Protein AF-A0AAV9QVU2-F1 (afdb_monomer_lite)

Foldseek 3Di:
DVVVLVVLVVLDDDPPDDPVSVVVSVVVVVVVVVVVVVDPVLVVLLVQLPDLVCQVVVSDDPVVNVVNVVVVVVVLVVVVVVVVVVVVVVVVPDDDDDDDDDDDPDDDDPDPDDPDDPRPVVSVSSHDD

Organism: NCBI:txid28760

Sequence (129 aa):
MPASRHVECVMNVTDDDPAYVLKFKNAFHSDLAERRADTNDTWFKVATALDPRFKDLKCLPRRKRQQVWTTLENMLQTAVPRRAAALQRSTEDYEPAKKKKRNTLLLGSDYDSEEDGMESGELQRFRAD

Radius of gyration: 23.56 Å; chains: 1; bounding box: 61×34×54 Å

pLDDT: mean 74.16, std 18.16, range [37.16, 95.38]

Structure (mmCIF, N/CA/C/O backbone):
data_AF-A0AAV9QVU2-F1
#
_entry.id   AF-A0AAV9QVU2-F1
#
loop_
_atom_site.group_PDB
_atom_site.id
_atom_site.type_symbol
_atom_site.label_atom_id
_atom_site.label_alt_id
_atom_site.label_comp_id
_atom_site.label_asym_id
_atom_site.label_entity_id
_atom_site.label_seq_id
_atom_site.pdbx_PDB_ins_code
_atom_site.Cartn_x
_atom_site.Cartn_y
_atom_site.Cartn_z
_atom_site.occupancy
_atom_site.B_iso_or_equiv
_atom_site.auth_seq_id
_atom_site.auth_comp_id
_atom_site.auth_asym_id
_atom_site.auth_atom_id
_atom_site.pdbx_PDB_model_num
ATOM 1 N N . MET A 1 1 ? -2.304 -1.187 2.161 1.00 78.12 1 MET A N 1
ATOM 2 C CA . MET A 1 1 ? -3.620 -1.625 1.652 1.00 78.12 1 MET A CA 1
ATOM 3 C C . MET A 1 1 ? -3.457 -2.825 0.729 1.00 78.12 1 MET A C 1
ATOM 5 O O . MET A 1 1 ? -2.386 -2.968 0.151 1.00 78.12 1 MET A O 1
ATOM 9 N N . PRO A 1 2 ? -4.479 -3.677 0.560 1.00 81.06 2 PRO A N 1
ATOM 10 C CA . PRO A 1 2 ? -4.444 -4.812 -0.367 1.00 81.06 2 PRO A CA 1
ATOM 11 C C . PRO A 1 2 ? -4.198 -4.378 -1.817 1.00 81.06 2 PRO A C 1
ATOM 13 O O . PRO A 1 2 ? -3.258 -4.855 -2.441 1.00 81.06 2 PRO A O 1
ATOM 16 N N . ALA A 1 3 ? -4.960 -3.396 -2.311 1.00 85.31 3 ALA A N 1
ATOM 17 C CA . ALA A 1 3 ? -4.785 -2.849 -3.657 1.00 85.31 3 ALA A CA 1
ATOM 18 C C . ALA A 1 3 ? -3.415 -2.174 -3.831 1.00 85.31 3 ALA A C 1
ATOM 20 O O . ALA A 1 3 ? -2.701 -2.461 -4.784 1.00 85.31 3 ALA A O 1
ATOM 21 N N . SER A 1 4 ? -2.996 -1.345 -2.866 1.00 81.56 4 SER A N 1
ATOM 22 C CA . SER A 1 4 ? -1.677 -0.699 -2.924 1.00 81.56 4 SER A CA 1
ATOM 23 C C . SER A 1 4 ? -0.540 -1.722 -2.929 1.00 81.56 4 SER A C 1
ATOM 25 O O . SER A 1 4 ? 0.431 -1.554 -3.655 1.00 81.56 4 SER A O 1
ATOM 27 N N . ARG A 1 5 ? -0.671 -2.796 -2.139 1.00 84.62 5 ARG A N 1
ATOM 28 C CA . ARG A 1 5 ? 0.311 -3.878 -2.081 1.00 84.62 5 ARG A CA 1
ATOM 29 C C . ARG A 1 5 ? 0.331 -4.685 -3.374 1.00 84.62 5 ARG A C 1
ATOM 31 O O . ARG A 1 5 ? 1.398 -5.105 -3.799 1.00 84.62 5 ARG A O 1
ATOM 38 N N . HIS A 1 6 ? -0.828 -4.899 -3.990 1.00 88.75 6 HIS A N 1
ATOM 39 C CA . HIS A 1 6 ? -0.916 -5.552 -5.288 1.00 88.75 6 HIS A CA 1
ATOM 40 C C . HIS A 1 6 ? -0.178 -4.744 -6.360 1.00 88.75 6 HIS A C 1
ATOM 42 O O . HIS A 1 6 ? 0.674 -5.300 -7.045 1.00 88.75 6 HIS A O 1
ATOM 48 N N . VAL A 1 7 ? -0.427 -3.433 -6.439 1.00 90.00 7 VAL A N 1
ATOM 49 C CA . VAL A 1 7 ? 0.272 -2.546 -7.380 1.00 90.00 7 VAL A CA 1
ATOM 50 C C . VAL A 1 7 ? 1.783 -2.556 -7.134 1.00 90.00 7 VAL A C 1
ATOM 52 O O . VAL A 1 7 ? 2.538 -2.711 -8.085 1.00 90.00 7 VAL A O 1
ATOM 55 N N . GLU A 1 8 ? 2.240 -2.485 -5.879 1.00 88.25 8 GLU A N 1
ATOM 56 C CA . GLU A 1 8 ? 3.670 -2.630 -5.556 1.00 88.25 8 GLU A CA 1
ATOM 57 C C . GLU A 1 8 ? 4.249 -3.960 -6.042 1.00 88.25 8 GLU A C 1
ATOM 59 O O . GLU A 1 8 ? 5.320 -3.980 -6.636 1.00 88.25 8 GLU A O 1
ATOM 64 N N . CYS A 1 9 ? 3.544 -5.071 -5.810 1.00 88.75 9 CYS A N 1
ATOM 65 C CA . CYS A 1 9 ? 3.999 -6.389 -6.237 1.00 88.75 9 CYS A CA 1
ATOM 66 C C . CYS A 1 9 ? 4.103 -6.501 -7.762 1.00 88.75 9 CYS A C 1
ATOM 68 O O . CYS A 1 9 ? 5.075 -7.066 -8.251 1.00 88.75 9 CYS A O 1
ATOM 70 N N . VAL A 1 10 ? 3.134 -5.956 -8.502 1.00 91.75 10 VAL A N 1
ATOM 71 C CA . VAL A 1 10 ? 3.148 -5.938 -9.976 1.00 91.75 10 VAL A CA 1
ATOM 72 C C . VAL A 1 10 ? 4.268 -5.042 -10.511 1.00 91.75 10 VAL A C 1
ATOM 74 O O . VAL A 1 10 ? 4.899 -5.363 -11.514 1.00 91.75 10 VAL A O 1
ATOM 77 N N . MET A 1 11 ? 4.541 -3.931 -9.828 1.00 93.81 11 MET A N 1
ATOM 78 C CA . MET A 1 11 ? 5.566 -2.966 -10.228 1.00 93.81 11 MET A CA 1
ATOM 79 C C . MET A 1 11 ? 6.969 -3.328 -9.737 1.00 93.81 11 MET A C 1
ATOM 81 O O . MET A 1 11 ? 7.909 -2.576 -9.987 1.00 93.81 11 MET A O 1
ATOM 85 N N . ASN A 1 12 ? 7.155 -4.463 -9.058 1.00 92.69 12 ASN A N 1
ATOM 86 C CA . ASN A 1 12 ? 8.491 -4.935 -8.719 1.00 92.69 12 ASN A CA 1
ATOM 87 C C . ASN A 1 12 ? 9.303 -5.176 -9.993 1.00 92.69 12 ASN A C 1
ATOM 89 O O . ASN A 1 12 ? 8.819 -5.752 -10.970 1.00 92.69 12 ASN A O 1
ATOM 93 N N . VAL A 1 13 ? 10.543 -4.703 -9.960 1.00 90.81 13 VAL A N 1
ATOM 94 C CA . VAL A 1 13 ? 11.513 -4.927 -11.025 1.00 90.81 13 VAL A CA 1
ATOM 95 C C . VAL A 1 13 ? 11.890 -6.405 -11.052 1.00 90.81 13 VAL A C 1
ATOM 97 O O . VAL A 1 13 ? 12.185 -6.990 -10.010 1.00 90.81 13 VAL A O 1
ATOM 100 N N . THR A 1 14 ? 11.868 -6.992 -12.241 1.00 91.56 14 THR A N 1
ATOM 101 C CA . THR A 1 14 ? 12.280 -8.369 -12.518 1.00 91.56 14 THR A CA 1
ATOM 102 C C . THR A 1 14 ? 13.368 -8.373 -13.584 1.00 91.56 14 THR A C 1
ATOM 104 O O . THR A 1 14 ? 13.356 -7.519 -14.465 1.00 91.56 14 THR A O 1
ATOM 107 N N . ASP A 1 15 ? 14.284 -9.341 -13.537 1.00 89.19 15 ASP A N 1
ATOM 108 C CA . ASP A 1 15 ? 15.406 -9.418 -14.491 1.00 89.19 15 ASP A CA 1
ATOM 109 C C . ASP A 1 15 ? 14.946 -9.624 -15.948 1.00 89.19 15 ASP A C 1
ATOM 111 O O . ASP A 1 15 ? 15.648 -9.238 -16.880 1.00 89.19 15 ASP A O 1
ATOM 115 N N . ASP A 1 16 ? 13.732 -10.148 -16.143 1.00 93.38 16 ASP A N 1
ATOM 116 C CA . ASP A 1 16 ? 13.086 -10.307 -17.452 1.00 93.38 16 ASP A CA 1
ATOM 117 C C . ASP A 1 16 ? 12.501 -8.995 -18.020 1.00 93.38 16 ASP A C 1
ATOM 119 O O . ASP A 1 16 ? 11.983 -8.971 -19.140 1.00 93.38 16 ASP A O 1
ATOM 123 N N . ASP A 1 17 ? 12.541 -7.889 -17.268 1.00 93.19 17 ASP A N 1
ATOM 124 C CA . ASP A 1 17 ? 11.969 -6.621 -17.717 1.00 93.19 17 ASP A CA 1
ATOM 125 C C . ASP A 1 17 ? 12.831 -5.965 -18.809 1.00 93.19 17 ASP A C 1
ATOM 127 O O . ASP A 1 17 ? 14.024 -5.711 -18.609 1.00 93.19 17 ASP A O 1
ATOM 131 N N . PRO A 1 18 ? 12.241 -5.549 -19.944 1.00 95.06 18 PRO A N 1
ATOM 132 C CA . PRO A 1 18 ? 12.973 -4.769 -20.929 1.00 95.06 18 PRO A CA 1
ATOM 133 C C . PRO A 1 18 ? 13.350 -3.389 -20.366 1.00 95.06 18 PRO A C 1
ATOM 135 O O . PRO A 1 18 ? 12.661 -2.816 -19.518 1.00 95.06 18 PRO A O 1
ATOM 138 N N . ALA A 1 19 ? 14.422 -2.794 -20.898 1.00 93.19 19 ALA A N 1
ATOM 139 C CA . ALA A 1 19 ? 15.026 -1.565 -20.369 1.00 93.19 19 ALA A CA 1
ATOM 140 C C . ALA A 1 19 ? 14.053 -0.379 -20.191 1.00 93.19 19 ALA A C 1
A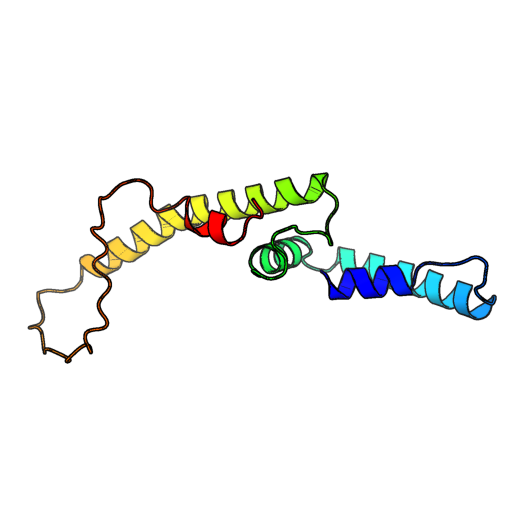TOM 142 O O . ALA A 1 19 ? 14.241 0.454 -19.303 1.00 93.19 19 ALA A O 1
ATOM 143 N N . TYR A 1 20 ? 13.007 -0.277 -21.016 1.00 93.94 20 TYR A N 1
ATOM 144 C CA . TYR A 1 20 ? 11.992 0.770 -20.869 1.00 93.94 20 TYR A CA 1
ATOM 145 C C . TYR A 1 20 ? 11.031 0.501 -19.696 1.00 93.94 20 TYR A C 1
ATOM 147 O O . TYR A 1 20 ? 10.667 1.441 -18.990 1.00 93.9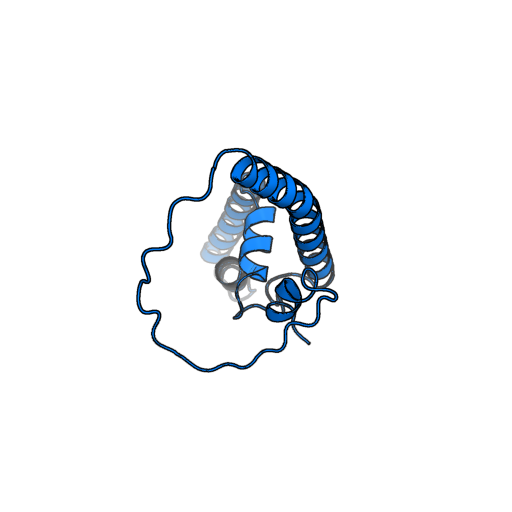4 20 TYR A O 1
ATOM 155 N N . VAL A 1 21 ? 10.675 -0.764 -19.437 1.00 95.06 21 VAL A N 1
ATOM 156 C CA . VAL A 1 21 ? 9.859 -1.168 -18.278 1.00 95.06 21 VAL A CA 1
ATOM 157 C C . VAL A 1 21 ? 10.637 -0.946 -16.990 1.00 95.06 21 VAL A C 1
ATOM 159 O O . VAL A 1 21 ? 10.074 -0.414 -16.040 1.00 95.06 21 VAL A O 1
ATOM 162 N N . LEU A 1 22 ? 11.939 -1.246 -16.979 1.00 94.00 22 LEU A N 1
ATOM 163 C CA . LEU A 1 22 ? 12.825 -0.942 -15.852 1.00 94.00 22 LEU A CA 1
ATOM 164 C C . LEU A 1 22 ? 12.778 0.542 -15.469 1.00 94.00 22 LEU A C 1
ATOM 166 O O . LEU A 1 22 ? 12.552 0.884 -14.308 1.00 94.00 22 LEU A O 1
ATOM 170 N N . LYS A 1 23 ? 12.939 1.441 -16.450 1.00 94.12 23 LYS A N 1
ATOM 171 C CA . LYS A 1 23 ? 12.850 2.894 -16.224 1.00 94.12 23 LYS A CA 1
ATOM 172 C C . LYS A 1 23 ? 11.482 3.298 -15.681 1.00 94.12 23 LYS A C 1
ATOM 174 O O . LYS A 1 23 ? 11.416 4.074 -14.731 1.00 94.12 23 LYS A O 1
ATOM 179 N N . PHE A 1 24 ? 10.412 2.757 -16.261 1.00 95.12 24 PHE A N 1
ATOM 180 C CA . PHE A 1 24 ? 9.050 3.037 -15.823 1.00 95.12 24 PHE A CA 1
ATOM 181 C C . PHE A 1 24 ? 8.797 2.568 -14.385 1.00 95.12 24 PHE A C 1
ATOM 183 O O . PHE A 1 24 ? 8.372 3.370 -13.560 1.00 95.12 24 PHE A O 1
ATOM 190 N N . LYS A 1 25 ? 9.102 1.305 -14.059 1.00 95.38 25 LYS A N 1
ATOM 191 C CA . LYS A 1 25 ? 8.921 0.734 -12.716 1.00 95.38 25 LYS A CA 1
ATOM 192 C C . LYS A 1 25 ? 9.724 1.511 -11.671 1.00 95.38 25 LYS A C 1
ATOM 194 O O . LYS A 1 25 ? 9.196 1.830 -10.612 1.00 95.38 25 LYS A O 1
ATOM 199 N N . ASN A 1 26 ? 10.963 1.893 -11.982 1.00 93.69 26 ASN A N 1
ATOM 200 C CA . ASN A 1 26 ? 11.783 2.709 -11.083 1.00 93.69 26 ASN A CA 1
ATOM 201 C C . ASN A 1 26 ? 11.195 4.110 -10.854 1.00 93.69 26 ASN A C 1
ATOM 203 O O . ASN A 1 26 ? 11.090 4.547 -9.708 1.00 93.69 26 ASN A O 1
ATOM 207 N N . ALA A 1 27 ? 10.770 4.796 -11.919 1.00 95.00 27 ALA A N 1
ATOM 208 C CA . ALA A 1 27 ? 10.113 6.099 -11.802 1.00 95.00 27 ALA A CA 1
ATOM 209 C C . ALA A 1 27 ? 8.805 5.998 -11.002 1.00 95.00 27 ALA A C 1
ATOM 211 O O . ALA A 1 27 ? 8.537 6.836 -10.143 1.00 95.00 27 ALA A O 1
ATOM 212 N N . PHE A 1 28 ? 8.036 4.932 -11.229 1.00 94.38 28 PHE A N 1
ATOM 213 C CA . PHE A 1 28 ? 6.814 4.639 -10.493 1.00 94.38 28 PHE A CA 1
ATOM 214 C C . PHE A 1 28 ? 7.072 4.448 -8.993 1.00 94.38 28 PHE A C 1
ATOM 216 O O . PHE A 1 28 ? 6.352 5.018 -8.180 1.00 94.38 28 PHE A O 1
ATOM 223 N N . HIS A 1 29 ? 8.101 3.686 -8.601 1.00 92.44 29 HIS A N 1
ATOM 224 C CA . HIS A 1 29 ? 8.441 3.510 -7.181 1.00 92.44 29 HIS A CA 1
ATOM 225 C C . HIS A 1 29 ? 8.861 4.821 -6.517 1.00 92.44 29 HIS A C 1
ATOM 227 O O . HIS A 1 29 ? 8.487 5.059 -5.370 1.00 92.44 29 HIS A O 1
ATOM 233 N N . SER A 1 30 ? 9.592 5.679 -7.235 1.00 92.25 30 SER A N 1
ATOM 234 C CA . SER A 1 30 ? 9.969 7.007 -6.740 1.00 92.25 30 SER A CA 1
ATOM 235 C C . SER A 1 30 ? 8.741 7.889 -6.495 1.00 92.25 30 SER A C 1
ATOM 237 O O . SER A 1 30 ? 8.573 8.411 -5.396 1.00 92.25 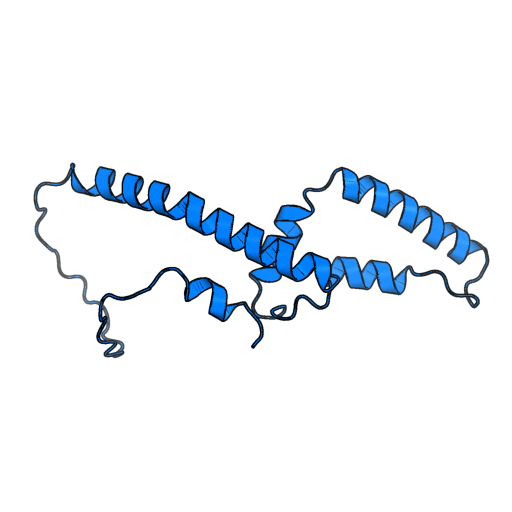30 SER A O 1
ATOM 239 N N . ASP A 1 31 ? 7.852 7.999 -7.487 1.00 92.56 31 ASP A N 1
ATOM 240 C CA . ASP A 1 31 ? 6.609 8.781 -7.393 1.00 92.56 31 ASP A CA 1
ATOM 241 C C . ASP A 1 31 ? 5.671 8.231 -6.302 1.00 92.56 31 ASP A C 1
ATOM 243 O O . ASP A 1 31 ? 5.093 8.977 -5.512 1.00 92.56 31 ASP A O 1
ATOM 247 N N . LEU A 1 32 ? 5.560 6.905 -6.186 1.00 88.62 32 LEU A N 1
ATOM 248 C CA . LEU A 1 32 ? 4.732 6.271 -5.162 1.00 88.62 32 LEU A CA 1
ATOM 249 C C . LEU A 1 32 ? 5.284 6.494 -3.746 1.00 88.62 32 LEU A C 1
ATOM 251 O O . LEU A 1 32 ? 4.497 6.629 -2.805 1.00 88.62 32 LEU A O 1
ATOM 255 N N . ALA A 1 33 ? 6.607 6.529 -3.571 1.00 87.12 33 ALA A N 1
ATOM 256 C CA . ALA A 1 33 ? 7.234 6.823 -2.285 1.00 87.12 33 ALA A CA 1
ATOM 257 C C . ALA A 1 33 ? 6.985 8.275 -1.847 1.00 87.12 33 ALA A C 1
ATOM 259 O O . ALA A 1 33 ? 6.637 8.496 -0.686 1.00 87.12 33 ALA A O 1
ATOM 260 N N . GLU A 1 34 ? 7.089 9.230 -2.773 1.00 89.12 34 GLU A N 1
ATOM 261 C CA . GLU A 1 34 ? 6.801 10.648 -2.534 1.00 89.12 34 GLU A CA 1
ATOM 262 C C . GLU A 1 34 ? 5.346 10.845 -2.092 1.00 89.12 34 GLU A C 1
ATOM 264 O O . GLU A 1 34 ? 5.081 11.322 -0.990 1.00 89.12 34 GLU A O 1
ATOM 269 N N . ARG A 1 35 ? 4.386 10.319 -2.863 1.00 85.56 35 ARG A N 1
ATOM 270 C CA . ARG A 1 35 ? 2.959 10.425 -2.512 1.00 85.56 35 ARG A CA 1
ATOM 271 C C . ARG A 1 35 ? 2.623 9.754 -1.188 1.00 85.56 35 ARG A C 1
ATOM 273 O O . ARG A 1 35 ? 1.724 10.200 -0.478 1.00 85.56 35 ARG A O 1
ATOM 280 N N . ARG A 1 36 ? 3.306 8.660 -0.839 1.00 81.88 36 ARG A N 1
ATOM 281 C CA . ARG A 1 36 ? 3.103 7.990 0.453 1.00 81.88 36 ARG A CA 1
ATOM 282 C C . ARG A 1 36 ? 3.557 8.828 1.636 1.00 81.88 36 ARG A C 1
ATOM 284 O O . ARG A 1 36 ? 2.955 8.671 2.694 1.00 81.88 36 ARG A O 1
ATOM 291 N N . ALA A 1 37 ? 4.576 9.668 1.475 1.00 79.00 37 ALA A N 1
ATOM 292 C CA . ALA A 1 37 ? 5.014 10.577 2.529 1.00 79.00 37 ALA A CA 1
ATOM 293 C C . ALA A 1 37 ? 3.939 11.632 2.835 1.00 79.00 37 ALA A C 1
ATOM 295 O O . ALA A 1 37 ? 3.693 11.930 4.001 1.00 79.00 37 ALA A O 1
ATOM 296 N N . ASP A 1 38 ? 3.237 12.100 1.803 1.00 75.88 38 ASP A N 1
ATOM 297 C CA . ASP A 1 38 ? 2.170 13.101 1.929 1.00 75.88 38 ASP A CA 1
ATOM 298 C C . ASP A 1 38 ? 0.828 12.510 2.390 1.00 75.88 38 ASP A C 1
ATOM 300 O O . ASP A 1 38 ? -0.076 13.215 2.844 1.00 75.88 38 ASP A O 1
ATOM 304 N N . THR A 1 39 ? 0.671 11.193 2.268 1.00 77.62 39 THR A N 1
ATOM 305 C CA . THR A 1 39 ? -0.587 10.500 2.539 1.00 77.62 39 THR A CA 1
ATOM 306 C C . THR A 1 39 ? -0.685 10.048 3.996 1.00 77.62 39 THR A C 1
ATOM 308 O O . THR A 1 39 ? 0.279 9.596 4.611 1.00 77.62 39 THR A O 1
ATOM 311 N N . ASN A 1 40 ? -1.901 10.068 4.548 1.00 80.44 40 ASN A N 1
ATOM 312 C CA . ASN A 1 40 ? -2.168 9.650 5.922 1.00 80.44 40 ASN A CA 1
ATOM 313 C C . ASN A 1 40 ? -2.166 8.112 6.101 1.00 80.44 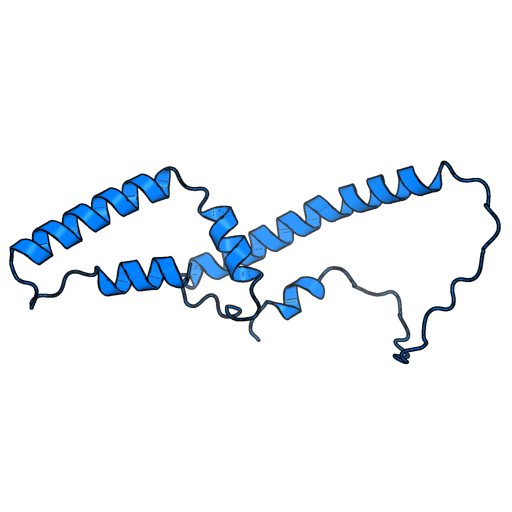40 ASN A C 1
ATOM 315 O O . ASN A 1 40 ? -3.206 7.477 6.293 1.00 80.44 40 ASN A O 1
ATOM 319 N N . ASP A 1 41 ? -0.982 7.498 6.009 1.00 81.94 41 ASP A N 1
ATOM 320 C CA . ASP A 1 41 ? -0.741 6.044 6.041 1.00 81.94 41 ASP A CA 1
ATOM 321 C C . ASP A 1 41 ? -1.317 5.352 7.297 1.00 81.94 41 ASP A C 1
ATOM 323 O O . ASP A 1 41 ? -1.672 4.171 7.266 1.00 81.94 41 ASP A O 1
ATOM 327 N N . THR A 1 42 ? -1.467 6.072 8.413 1.00 83.44 42 THR A N 1
ATOM 328 C CA . THR A 1 42 ? -2.048 5.532 9.655 1.00 83.44 42 THR A CA 1
ATOM 329 C C . THR A 1 42 ? -3.530 5.199 9.495 1.00 83.44 42 THR A C 1
ATOM 331 O O . THR A 1 42 ? -3.933 4.075 9.799 1.00 83.44 42 THR A O 1
ATOM 334 N N . TRP A 1 43 ? -4.330 6.113 8.945 1.00 86.12 43 TRP A N 1
ATOM 335 C CA . TRP A 1 43 ? -5.766 5.894 8.745 1.00 86.12 43 TRP A CA 1
ATOM 336 C C . TRP A 1 43 ? -6.052 4.795 7.736 1.00 86.12 43 TRP A C 1
ATOM 338 O O . TRP A 1 43 ? -6.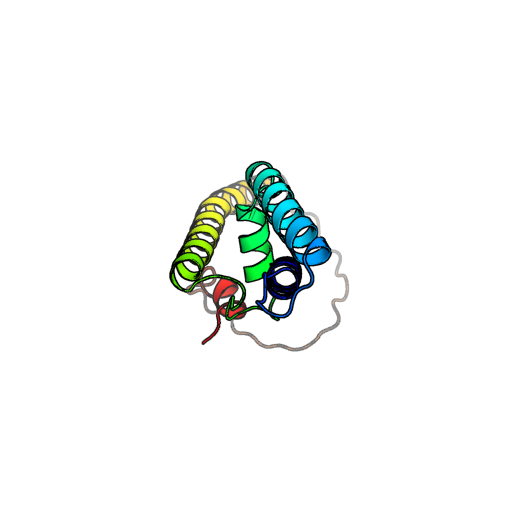970 4.002 7.935 1.00 86.12 43 TRP A O 1
ATOM 348 N N . PHE A 1 44 ? -5.225 4.673 6.698 1.00 85.56 44 PHE A N 1
ATOM 349 C CA . PHE A 1 44 ? -5.327 3.550 5.776 1.00 85.56 44 PHE A CA 1
ATOM 350 C C . PHE A 1 44 ? -5.099 2.217 6.499 1.00 85.56 44 PHE A C 1
ATOM 352 O O . PHE A 1 44 ? -5.877 1.275 6.344 1.00 85.56 44 PHE A O 1
ATOM 359 N N . LYS A 1 45 ? -4.076 2.103 7.346 1.00 86.56 45 LYS A N 1
ATOM 360 C CA . LYS A 1 45 ? -3.857 0.861 8.105 1.00 86.56 45 LYS A CA 1
ATOM 361 C C . LYS A 1 45 ? -5.024 0.531 9.032 1.00 86.56 45 LYS A C 1
ATOM 363 O O . LYS A 1 45 ? -5.444 -0.622 9.064 1.00 86.56 45 LYS A O 1
ATOM 368 N N . VAL A 1 46 ? -5.557 1.535 9.726 1.00 87.75 46 VAL A N 1
ATOM 369 C CA . VAL A 1 46 ? -6.717 1.389 10.614 1.00 87.75 46 VAL A CA 1
ATOM 370 C C . VAL A 1 46 ? -7.945 0.918 9.832 1.00 87.75 46 VAL A C 1
ATOM 372 O O . VAL A 1 46 ? -8.542 -0.092 10.190 1.00 87.75 46 VAL A O 1
ATOM 375 N N . ALA A 1 47 ? -8.267 1.564 8.709 1.00 87.38 47 ALA A N 1
ATOM 376 C CA . ALA A 1 47 ? -9.383 1.164 7.853 1.00 87.38 47 ALA A CA 1
ATOM 377 C C . ALA A 1 47 ? -9.220 -0.264 7.303 1.00 87.38 47 ALA A C 1
ATOM 379 O O . ALA A 1 47 ? -10.196 -0.999 7.209 1.00 87.38 47 ALA A O 1
ATOM 380 N N . THR A 1 48 ? -7.985 -0.684 6.990 1.00 87.25 48 THR A N 1
ATOM 381 C CA . THR A 1 48 ? -7.709 -2.066 6.550 1.00 87.25 48 THR A CA 1
ATOM 382 C C . THR A 1 48 ? -7.982 -3.076 7.662 1.00 87.25 48 THR A C 1
ATOM 384 O O . THR A 1 48 ? -8.489 -4.158 7.394 1.00 87.25 48 THR A O 1
ATOM 387 N N . ALA A 1 49 ? -7.601 -2.749 8.899 1.00 87.88 49 ALA A N 1
ATOM 388 C CA . ALA A 1 49 ? -7.760 -3.635 10.050 1.00 87.88 49 ALA A CA 1
ATOM 389 C C . ALA A 1 49 ? -9.225 -3.804 10.461 1.00 87.88 49 ALA A C 1
ATOM 391 O O . ALA A 1 49 ? -9.591 -4.853 10.976 1.00 87.88 49 ALA A O 1
ATOM 392 N N . LEU A 1 50 ? -10.057 -2.795 10.201 1.00 87.50 50 LEU A N 1
ATOM 393 C CA . LEU A 1 50 ? -11.496 -2.840 10.456 1.00 87.50 50 LEU A CA 1
ATOM 394 C C . LEU A 1 50 ? -12.294 -3.551 9.351 1.00 87.50 50 LEU A C 1
ATOM 396 O O . LEU A 1 50 ? -13.506 -3.700 9.483 1.00 87.50 50 LEU A O 1
ATOM 400 N N . ASP A 1 51 ? -11.653 -4.001 8.269 1.00 85.44 51 ASP A N 1
ATOM 401 C CA . ASP A 1 51 ? -12.306 -4.812 7.242 1.00 85.44 51 ASP A CA 1
ATOM 402 C C . ASP A 1 51 ? -12.238 -6.308 7.626 1.00 85.44 51 ASP A C 1
ATOM 404 O O . ASP A 1 51 ? -11.142 -6.880 7.680 1.00 85.44 51 ASP A O 1
ATOM 408 N N . PRO A 1 52 ? -13.384 -6.992 7.839 1.00 82.00 52 PRO A N 1
ATOM 409 C CA . PRO A 1 52 ? -13.426 -8.416 8.179 1.00 82.00 52 PRO A CA 1
ATOM 410 C C . PRO A 1 52 ? -12.739 -9.339 7.168 1.00 82.00 52 PRO A C 1
ATOM 412 O O . PRO A 1 52 ? -12.398 -10.467 7.513 1.00 82.00 52 PRO A O 1
ATOM 415 N N . ARG A 1 53 ? -12.539 -8.903 5.919 1.00 82.88 53 ARG A N 1
ATOM 416 C CA . ARG A 1 53 ? -11.843 -9.687 4.884 1.00 82.88 53 ARG A CA 1
ATOM 417 C C . ARG A 1 53 ? -10.328 -9.697 5.086 1.00 82.88 53 ARG A C 1
ATOM 419 O O . ARG A 1 53 ? -9.642 -10.546 4.523 1.00 82.88 53 ARG A O 1
ATOM 426 N N . PHE A 1 54 ? -9.797 -8.770 5.882 1.00 82.19 54 PHE A N 1
ATOM 427 C CA . PHE A 1 54 ? -8.363 -8.549 6.054 1.00 82.19 54 PHE A CA 1
ATOM 428 C C . PHE A 1 54 ? -7.886 -8.726 7.505 1.00 82.19 54 PHE A C 1
ATOM 430 O O . PHE A 1 54 ? -6.895 -8.106 7.893 1.00 82.19 54 PHE A O 1
ATOM 437 N N . LYS A 1 55 ? -8.506 -9.637 8.273 1.00 81.62 55 LYS A N 1
ATOM 438 C CA . LYS A 1 55 ? -8.161 -9.920 9.687 1.00 81.62 55 LYS A CA 1
ATOM 439 C C . LYS A 1 55 ? -6.674 -10.194 9.924 1.00 81.62 55 LYS A C 1
ATOM 441 O O . LYS A 1 55 ? -6.059 -9.666 10.848 1.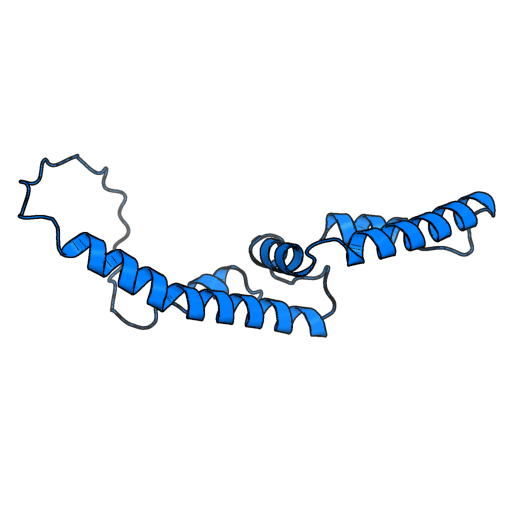00 81.62 55 LYS A O 1
ATOM 446 N N . ASP A 1 56 ? -6.063 -10.975 9.033 1.00 78.69 56 ASP A N 1
ATOM 447 C CA . ASP A 1 56 ? -4.650 -11.358 9.135 1.00 78.69 56 ASP A CA 1
ATOM 448 C C . ASP A 1 56 ? -3.679 -10.196 8.869 1.00 78.69 56 ASP A C 1
ATOM 450 O O . ASP A 1 56 ? -2.466 -10.337 9.078 1.00 78.69 56 ASP A O 1
ATOM 454 N N . LEU A 1 57 ? -4.176 -9.083 8.308 1.00 82.19 57 LEU A N 1
ATOM 455 C CA . LEU A 1 57 ? -3.389 -7.943 7.836 1.00 82.19 57 LEU A CA 1
ATOM 456 C C . LEU A 1 57 ? -2.165 -8.382 7.010 1.00 82.19 57 LEU A C 1
ATOM 458 O O . LEU A 1 57 ? -1.066 -7.838 7.148 1.00 82.19 57 LEU A O 1
ATOM 462 N N . LYS A 1 58 ? -2.337 -9.387 6.133 1.00 82.38 58 LYS A N 1
ATOM 463 C CA . LYS A 1 58 ? -1.259 -9.969 5.303 1.00 82.38 58 LYS A CA 1
ATOM 464 C C . LYS A 1 58 ? -0.540 -8.933 4.438 1.00 82.38 58 LYS A C 1
ATOM 466 O O . LYS A 1 58 ? 0.648 -9.090 4.171 1.00 82.38 58 LYS A O 1
ATOM 471 N N . CYS A 1 59 ? -1.217 -7.843 4.072 1.00 80.81 59 CYS A N 1
ATOM 472 C CA . CYS A 1 59 ? -0.621 -6.728 3.337 1.00 80.81 59 CYS A CA 1
ATOM 473 C C . CYS A 1 59 ? 0.404 -5.916 4.152 1.00 80.81 59 CYS A C 1
ATOM 475 O O . CYS A 1 59 ? 1.145 -5.123 3.571 1.00 80.81 59 CYS A O 1
ATOM 477 N N . LEU A 1 60 ? 0.456 -6.094 5.478 1.00 83.56 60 LEU A N 1
ATOM 478 C CA . LEU A 1 60 ? 1.400 -5.436 6.377 1.00 83.56 60 LEU A CA 1
ATOM 479 C C . LEU A 1 60 ? 2.451 -6.429 6.919 1.00 83.56 60 LEU A C 1
ATOM 481 O O . LEU A 1 60 ? 2.127 -7.588 7.217 1.00 83.56 60 LEU A O 1
ATOM 485 N N . PRO A 1 61 ? 3.707 -5.982 7.121 1.00 83.69 61 PRO A N 1
ATOM 486 C CA . PRO A 1 61 ? 4.718 -6.749 7.848 1.00 83.69 61 PRO A CA 1
ATOM 487 C C . PRO A 1 61 ? 4.256 -7.083 9.269 1.00 83.69 61 PRO A C 1
ATOM 489 O O . PRO A 1 61 ? 3.659 -6.231 9.926 1.00 83.69 61 PRO A O 1
ATOM 492 N N . ARG A 1 62 ? 4.600 -8.275 9.782 1.00 82.56 62 ARG A N 1
ATOM 493 C CA . ARG A 1 62 ? 4.205 -8.743 11.130 1.00 82.56 62 ARG A CA 1
ATOM 494 C C . ARG A 1 62 ? 4.441 -7.697 12.229 1.00 82.56 62 ARG A C 1
ATOM 496 O O . ARG A 1 62 ? 3.532 -7.433 13.006 1.00 82.56 62 ARG A O 1
ATOM 503 N N . ARG A 1 63 ? 5.605 -7.031 12.219 1.00 82.06 63 ARG A N 1
ATOM 504 C CA . ARG A 1 63 ? 5.958 -5.958 13.172 1.00 82.06 63 ARG A CA 1
ATOM 505 C C . ARG A 1 63 ? 4.956 -4.795 13.167 1.00 82.06 63 ARG A C 1
ATOM 507 O O . ARG A 1 63 ? 4.610 -4.277 14.218 1.00 82.06 63 ARG A O 1
ATOM 514 N N . LYS A 1 64 ? 4.457 -4.409 11.987 1.00 84.38 64 LYS A N 1
ATOM 515 C CA . LYS A 1 64 ? 3.503 -3.300 11.833 1.00 84.38 64 LYS A CA 1
ATOM 516 C C . LYS A 1 64 ? 2.073 -3.695 12.213 1.00 84.38 64 LYS A C 1
ATOM 518 O O . LYS A 1 64 ? 1.287 -2.813 12.520 1.00 84.38 64 LYS A O 1
ATOM 523 N N . ARG A 1 65 ? 1.717 -4.987 12.212 1.00 88.00 65 ARG A N 1
ATOM 524 C CA . ARG A 1 65 ? 0.350 -5.436 12.551 1.00 88.00 65 ARG A CA 1
ATOM 525 C C . ARG A 1 65 ? 0.008 -5.137 14.004 1.00 88.00 65 ARG A C 1
ATOM 527 O O . ARG A 1 65 ? -1.029 -4.545 14.265 1.00 88.00 65 ARG A O 1
ATOM 534 N N . GLN A 1 66 ? 0.903 -5.490 14.928 1.00 85.56 66 GLN A N 1
ATOM 535 C CA . GLN A 1 66 ? 0.707 -5.214 16.355 1.00 85.56 66 GLN A CA 1
ATOM 536 C C . GLN A 1 66 ? 0.547 -3.714 16.621 1.00 85.56 66 GLN A C 1
ATOM 538 O O . GLN A 1 66 ? -0.366 -3.328 17.337 1.00 85.56 66 GLN A O 1
ATOM 543 N N . GLN A 1 67 ? 1.355 -2.872 15.967 1.00 88.00 67 GLN A N 1
ATOM 544 C CA . GLN A 1 67 ? 1.257 -1.414 16.087 1.00 88.00 67 GLN A CA 1
ATOM 545 C C . GLN A 1 67 ? -0.116 -0.862 15.664 1.00 88.00 67 GLN A C 1
ATOM 547 O O . GLN A 1 67 ? -0.613 0.096 16.250 1.00 88.00 67 GLN A O 1
ATOM 552 N N . VAL A 1 68 ? -0.737 -1.440 14.633 1.00 88.75 68 VAL A N 1
ATOM 553 C CA . VAL A 1 68 ? -2.065 -1.006 14.170 1.00 88.75 68 VAL A CA 1
ATOM 554 C C . VAL A 1 68 ? -3.133 -1.357 15.200 1.00 88.75 68 VAL A C 1
ATOM 556 O O . VAL A 1 68 ? -3.971 -0.515 15.508 1.00 88.75 68 VAL A O 1
ATOM 559 N N . TRP A 1 69 ? -3.065 -2.559 15.776 1.00 87.69 69 TRP A N 1
ATOM 560 C CA . TRP A 1 69 ? -3.994 -2.988 16.821 1.00 87.69 69 TRP A CA 1
ATOM 561 C C . TRP A 1 69 ? -3.861 -2.161 18.100 1.00 87.69 69 TRP A C 1
ATOM 563 O O . TRP A 1 69 ? -4.877 -1.727 18.630 1.00 87.69 69 TRP A O 1
ATOM 573 N N . THR A 1 70 ? -2.640 -1.856 18.546 1.00 88.38 70 THR A N 1
ATOM 574 C CA . THR A 1 70 ? -2.438 -0.983 19.715 1.00 88.38 70 THR A CA 1
ATOM 575 C C . THR A 1 70 ? -2.913 0.444 19.451 1.00 88.38 70 THR A C 1
ATOM 577 O O . THR A 1 70 ? -3.474 1.084 20.333 1.00 88.38 70 THR A O 1
ATOM 580 N N . THR A 1 71 ? -2.747 0.949 18.224 1.00 89.44 71 THR A N 1
ATOM 581 C CA . THR A 1 71 ? -3.291 2.260 17.832 1.00 89.44 71 THR A CA 1
ATOM 582 C C . THR A 1 71 ? -4.819 2.258 17.898 1.00 89.44 71 THR A C 1
ATOM 584 O O . THR A 1 71 ? -5.399 3.185 18.451 1.00 89.44 71 THR A O 1
ATOM 587 N N . LEU A 1 72 ? -5.470 1.209 17.386 1.00 88.94 72 LEU A N 1
ATOM 588 C CA . LEU A 1 72 ? -6.923 1.030 17.462 1.00 88.94 72 LEU A CA 1
ATOM 589 C C . LEU A 1 72 ? -7.432 0.956 18.906 1.00 88.94 72 LEU A C 1
ATOM 591 O O . LEU A 1 72 ? -8.416 1.609 19.240 1.00 88.94 72 LEU A O 1
ATOM 595 N N . GLU A 1 73 ? -6.747 0.201 19.761 1.00 88.75 73 GLU A N 1
ATOM 596 C CA . GLU A 1 73 ? -7.077 0.081 21.182 1.00 88.75 73 GLU A CA 1
ATOM 597 C C . GLU A 1 73 ? -6.954 1.430 21.901 1.00 88.75 73 GLU A C 1
ATOM 599 O O . GLU A 1 73 ? -7.894 1.866 22.560 1.00 88.75 73 GLU A O 1
ATOM 604 N N . ASN A 1 74 ? -5.864 2.168 21.673 1.00 89.12 74 ASN A N 1
ATOM 605 C CA . ASN A 1 74 ? -5.696 3.521 22.209 1.00 89.12 74 ASN A CA 1
ATOM 606 C C . ASN A 1 74 ? -6.787 4.486 21.709 1.00 89.12 74 ASN A C 1
ATOM 608 O O . ASN A 1 74 ? -7.272 5.336 22.459 1.00 89.12 74 ASN A O 1
ATOM 612 N N . MET A 1 75 ? -7.199 4.370 20.443 1.00 87.56 75 MET A N 1
ATOM 613 C CA . MET A 1 75 ? -8.283 5.184 19.880 1.00 87.56 75 MET A CA 1
ATOM 614 C C . MET A 1 75 ? -9.638 4.862 20.517 1.00 87.56 75 MET A C 1
ATOM 616 O O . MET A 1 75 ? -10.434 5.773 20.733 1.00 87.56 75 MET A O 1
ATOM 620 N N . LEU A 1 76 ? -9.897 3.597 20.853 1.00 85.31 76 LEU A N 1
ATOM 621 C CA . LEU A 1 76 ? -11.093 3.220 21.603 1.00 85.31 76 LEU A CA 1
ATOM 622 C C . LEU A 1 76 ? -11.042 3.759 23.026 1.00 85.31 76 LEU A C 1
ATOM 624 O O . LEU A 1 76 ? -11.963 4.471 23.411 1.00 85.31 76 LEU A O 1
ATOM 628 N N . GLN A 1 77 ? -9.942 3.531 23.748 1.00 83.56 77 GLN A N 1
ATOM 629 C CA . GLN A 1 77 ? -9.750 4.000 25.125 1.00 83.56 77 GLN A CA 1
ATOM 630 C C . GLN A 1 77 ? -9.873 5.525 25.258 1.00 83.56 77 GLN A C 1
ATOM 632 O O . GLN A 1 77 ? -10.388 6.034 26.246 1.00 83.56 77 GLN A O 1
ATOM 637 N N . THR A 1 78 ? -9.460 6.282 24.241 1.00 82.38 78 THR A N 1
ATOM 638 C CA . THR A 1 78 ? -9.656 7.744 24.202 1.00 82.38 78 THR A CA 1
ATOM 639 C C . THR A 1 78 ? -11.079 8.164 23.819 1.00 82.38 78 THR A C 1
ATOM 641 O O . THR A 1 78 ? -11.505 9.273 24.151 1.00 82.38 78 THR A O 1
ATOM 644 N N . ALA A 1 79 ? -11.846 7.303 23.148 1.00 75.88 79 ALA A N 1
ATOM 645 C CA . ALA A 1 79 ? -13.230 7.564 22.765 1.00 75.88 79 ALA A CA 1
ATOM 646 C C . ALA A 1 79 ? -14.247 7.237 23.877 1.00 75.88 79 ALA A C 1
ATOM 648 O O . ALA A 1 79 ? -15.287 7.900 23.936 1.00 75.88 79 ALA A O 1
ATOM 649 N N . VAL A 1 80 ? -13.955 6.283 24.770 1.00 69.31 80 VAL A N 1
ATOM 650 C CA . VAL A 1 80 ? -14.841 5.873 25.886 1.00 69.31 80 VAL A CA 1
ATOM 651 C C . VAL A 1 80 ? -15.250 7.043 26.785 1.00 69.31 80 VAL A C 1
ATOM 653 O O . VAL A 1 80 ? -16.452 7.287 26.935 1.00 69.31 80 VAL A O 1
ATOM 656 N N . PRO A 1 81 ? -14.313 7.858 27.319 1.00 64.69 81 PRO A N 1
ATOM 657 C CA . PRO A 1 81 ? -14.662 8.936 28.242 1.00 64.69 81 PRO A CA 1
ATOM 658 C C . PRO A 1 81 ? -15.466 10.026 27.527 1.00 64.69 81 PRO A C 1
ATOM 660 O O . PRO A 1 81 ? -16.363 10.645 28.097 1.00 64.69 81 PRO A O 1
ATOM 663 N N . ARG A 1 82 ? -15.182 10.230 26.233 1.00 60.91 82 ARG A N 1
ATOM 664 C CA . ARG A 1 82 ? -15.884 11.193 25.381 1.00 60.91 82 ARG A CA 1
ATOM 665 C C . ARG A 1 82 ? -17.325 10.764 25.104 1.00 60.91 82 ARG A C 1
ATOM 667 O O . ARG A 1 82 ? -18.203 11.624 25.070 1.00 60.91 82 ARG A O 1
ATOM 674 N N . ARG A 1 83 ? -17.580 9.463 24.923 1.00 59.12 83 ARG A N 1
ATOM 675 C CA . ARG A 1 83 ? -18.937 8.908 24.797 1.00 59.12 83 ARG A CA 1
ATOM 676 C C . ARG A 1 83 ? -19.702 9.009 26.112 1.00 59.12 83 ARG A C 1
ATOM 678 O O . ARG A 1 83 ? -20.822 9.507 26.090 1.00 59.12 83 ARG A O 1
ATOM 685 N N . ALA A 1 84 ? -19.089 8.638 27.235 1.00 59.59 84 ALA A N 1
ATOM 686 C CA . ALA A 1 84 ? -19.709 8.757 28.556 1.00 59.59 84 ALA A CA 1
ATOM 687 C C . ALA A 1 84 ? -20.133 10.208 28.863 1.00 59.59 84 ALA A C 1
ATOM 689 O O . ALA A 1 84 ? -21.275 10.452 29.245 1.00 59.59 84 ALA A O 1
ATOM 690 N N . ALA A 1 85 ? -19.271 11.189 28.575 1.00 60.06 85 ALA A N 1
ATOM 691 C CA . ALA A 1 85 ? -19.587 12.611 28.746 1.00 60.06 85 ALA A CA 1
ATOM 692 C C . ALA A 1 85 ? -20.646 13.146 27.755 1.00 60.06 85 ALA A C 1
ATOM 694 O O . ALA A 1 85 ? -21.344 14.118 28.047 1.00 60.06 85 ALA A O 1
ATOM 695 N N . ALA A 1 86 ? -20.766 12.557 26.561 1.00 59.06 86 ALA A N 1
ATOM 696 C CA . ALA A 1 86 ? -21.808 12.914 25.595 1.00 59.06 86 ALA A CA 1
ATOM 697 C C . ALA A 1 86 ? -23.179 12.327 25.978 1.00 59.06 86 ALA A C 1
ATOM 699 O O . ALA A 1 86 ? -24.191 13.004 25.817 1.00 59.06 86 ALA A O 1
ATOM 700 N N . LEU A 1 87 ? -23.202 11.110 26.530 1.00 57.59 87 LEU A N 1
ATOM 701 C CA . LEU A 1 87 ? -24.404 10.467 27.066 1.00 57.59 87 LEU A CA 1
ATOM 702 C C . LEU A 1 87 ? -24.921 11.178 28.325 1.00 57.59 87 LEU A C 1
ATOM 704 O O . LEU A 1 87 ? -26.117 11.445 28.402 1.00 57.59 87 LEU A O 1
ATOM 708 N N . GLN A 1 88 ? -24.042 11.582 29.247 1.00 54.03 88 GLN A N 1
ATOM 709 C CA . GLN A 1 88 ? -24.429 12.342 30.448 1.00 54.03 88 GLN A CA 1
ATOM 710 C C . GLN A 1 88 ? -25.083 13.694 30.110 1.00 54.03 88 GLN A C 1
ATOM 712 O O . GLN A 1 88 ? -26.111 14.044 30.682 1.00 54.03 88 GLN A O 1
ATOM 717 N N . ARG A 1 89 ? -24.576 14.413 29.097 1.00 49.81 89 ARG A N 1
ATOM 718 C CA . ARG A 1 89 ? -25.219 15.651 28.612 1.00 49.81 89 ARG A CA 1
ATOM 719 C C . ARG A 1 89 ? -26.605 15.434 28.004 1.00 49.81 89 ARG A C 1
ATOM 721 O O . ARG A 1 89 ? -27.389 16.370 27.951 1.00 49.81 89 ARG A O 1
ATOM 728 N N . SER A 1 90 ? -26.902 14.233 27.509 1.00 53.16 90 SER A N 1
ATOM 729 C CA . SER A 1 90 ? -28.209 13.925 26.913 1.00 53.16 90 SER A CA 1
ATOM 730 C C . SER A 1 90 ? -29.272 13.517 27.939 1.00 53.16 90 SER A C 1
ATOM 732 O O . SER A 1 90 ? -30.456 13.531 27.616 1.00 53.16 90 SER A O 1
ATOM 734 N N . THR A 1 91 ? -28.869 13.175 29.168 1.00 50.12 91 THR A N 1
ATOM 735 C CA . THR A 1 91 ? -29.783 12.773 30.250 1.00 50.12 91 THR A CA 1
ATOM 736 C C . THR A 1 91 ? -30.225 13.924 31.152 1.00 50.12 91 THR A C 1
ATOM 738 O O . THR A 1 91 ? -31.203 13.767 31.874 1.00 50.12 91 THR A O 1
ATOM 741 N N . GLU A 1 92 ? -29.547 15.073 31.115 1.00 50.31 92 GLU A N 1
ATOM 742 C CA . GLU A 1 92 ? -29.852 16.213 31.996 1.00 50.31 92 GLU A CA 1
ATOM 743 C C . GLU A 1 92 ? -30.977 17.127 31.473 1.00 50.31 92 GLU A C 1
ATOM 745 O O . GLU A 1 92 ? -31.459 17.968 32.225 1.00 50.31 92 GLU A O 1
ATOM 750 N N . ASP A 1 93 ? -31.453 16.932 30.235 1.00 50.91 93 ASP A N 1
ATOM 751 C CA . ASP A 1 93 ? -32.354 17.885 29.558 1.00 50.91 93 ASP A CA 1
ATOM 752 C C . ASP A 1 93 ? -33.747 17.334 29.181 1.00 50.91 93 ASP A C 1
ATOM 754 O O . ASP A 1 93 ? -34.452 17.933 28.370 1.00 50.91 93 ASP A O 1
ATOM 758 N N . TYR A 1 94 ? -34.197 16.207 29.751 1.00 39.34 94 TYR A N 1
ATOM 759 C CA . TYR A 1 94 ? -35.553 15.699 29.482 1.00 39.34 94 TYR A CA 1
ATOM 760 C C . TYR A 1 94 ? -36.294 15.193 30.729 1.00 39.34 94 TYR A C 1
ATOM 762 O O . TYR A 1 94 ? -36.100 14.071 31.194 1.00 39.34 94 TYR A O 1
ATOM 770 N N . GLU A 1 95 ? -37.254 16.003 31.188 1.00 44.25 95 GLU A N 1
ATOM 771 C CA . GLU A 1 95 ? -38.458 15.537 31.890 1.00 44.25 95 GLU A CA 1
ATOM 772 C C . GLU A 1 95 ? -39.215 14.472 31.052 1.00 44.25 95 GLU A C 1
ATOM 774 O O . GLU A 1 95 ? -39.134 14.465 29.816 1.00 44.25 95 GLU A O 1
ATOM 779 N N . PRO A 1 96 ? -39.970 13.545 31.681 1.00 41.72 96 PRO A N 1
ATOM 780 C CA . PRO A 1 96 ? -40.345 12.275 31.069 1.00 41.72 96 PRO A CA 1
ATOM 781 C C . PRO A 1 96 ? -41.485 12.444 30.054 1.00 41.72 96 PRO A C 1
ATOM 783 O O . PRO A 1 96 ? -42.673 12.355 30.378 1.00 41.72 96 PRO A O 1
ATOM 786 N N . ALA A 1 97 ? -41.143 12.633 28.780 1.00 43.47 97 ALA A N 1
ATOM 787 C CA . ALA A 1 97 ? -42.128 12.639 27.706 1.00 43.47 97 ALA A CA 1
ATOM 788 C C . ALA A 1 97 ? -42.710 11.227 27.483 1.00 43.47 97 ALA A C 1
ATOM 790 O O . ALA A 1 97 ? -42.014 10.247 27.208 1.00 43.47 97 ALA A O 1
ATOM 791 N N . LYS A 1 98 ? -44.035 11.137 27.630 1.00 47.66 98 LYS A N 1
ATOM 792 C CA . LYS A 1 98 ? -44.855 9.917 27.635 1.00 47.66 98 LYS A CA 1
ATOM 793 C C . LYS A 1 98 ? -44.592 9.017 26.415 1.00 47.66 98 LYS A C 1
ATOM 795 O O . LYS A 1 98 ? -44.702 9.437 25.265 1.00 47.66 98 LYS A O 1
ATOM 800 N N . LYS A 1 99 ? -44.304 7.740 26.688 1.00 49.16 99 LYS A N 1
ATOM 801 C CA . LYS A 1 99 ? -43.971 6.692 25.708 1.00 49.16 99 LYS A CA 1
ATOM 802 C C . LYS A 1 99 ? -45.114 6.462 24.706 1.00 49.16 99 LYS A C 1
ATOM 804 O O . LYS A 1 99 ? -46.146 5.896 25.063 1.00 49.16 99 LYS A O 1
ATOM 809 N N . LYS A 1 100 ? -44.911 6.804 23.428 1.00 49.06 100 LYS A N 1
ATOM 810 C CA . LYS A 1 100 ? -45.754 6.325 22.319 1.00 49.06 100 LYS A CA 1
ATOM 811 C C . LYS A 1 100 ? -45.144 5.025 21.787 1.00 49.06 100 LYS A C 1
ATOM 813 O O . LYS A 1 100 ? -44.091 5.048 21.156 1.00 49.06 100 LYS A O 1
ATOM 818 N N . LYS A 1 101 ? -45.784 3.890 22.094 1.00 55.19 101 LYS A N 1
ATOM 819 C CA . LYS A 1 101 ? -45.369 2.545 21.661 1.00 55.19 101 LYS A CA 1
ATOM 820 C C . LYS A 1 101 ? -45.299 2.493 20.129 1.00 55.19 101 LYS A C 1
ATOM 822 O O . LYS A 1 101 ? -46.335 2.479 19.468 1.00 55.19 101 LYS A O 1
ATOM 827 N N . ARG A 1 102 ? -44.089 2.467 19.564 1.00 47.78 102 ARG A N 1
ATOM 828 C CA . ARG A 1 102 ? -43.864 1.947 18.211 1.00 47.78 102 ARG A CA 1
ATOM 829 C C . ARG A 1 102 ? -43.606 0.453 18.350 1.00 47.78 102 ARG A C 1
ATOM 831 O O . ARG A 1 102 ? -42.805 0.041 19.180 1.00 47.78 102 ARG A O 1
ATOM 838 N N . ASN A 1 103 ? -44.371 -0.327 17.599 1.00 49.41 103 ASN A N 1
ATOM 839 C CA . ASN A 1 103 ? -44.340 -1.779 17.603 1.00 49.41 103 ASN A CA 1
ATOM 840 C C . ASN A 1 103 ? -43.027 -2.241 16.951 1.00 49.41 103 ASN A C 1
ATOM 842 O O . ASN A 1 103 ? -42.920 -2.264 15.726 1.00 49.41 103 ASN A O 1
ATOM 846 N N . THR A 1 104 ? -42.008 -2.513 17.765 1.00 52.66 104 THR A N 1
ATOM 847 C CA . THR A 1 104 ? -40.774 -3.160 17.316 1.00 52.66 104 THR A CA 1
ATOM 848 C C . THR A 1 104 ? -41.109 -4.619 17.042 1.00 52.66 104 THR A C 1
ATOM 850 O O . THR A 1 104 ? -41.519 -5.339 17.951 1.00 52.66 104 THR A O 1
ATOM 853 N N . LEU A 1 105 ? -40.991 -5.037 15.782 1.00 47.00 105 LEU A N 1
ATOM 854 C CA . LEU A 1 105 ? -41.122 -6.437 15.401 1.00 47.00 105 LEU A CA 1
ATOM 855 C C . LEU A 1 105 ? -40.089 -7.257 16.178 1.00 47.00 105 LEU A C 1
ATOM 857 O O . LEU A 1 105 ? -38.885 -7.026 16.087 1.00 47.00 105 LEU A O 1
ATOM 861 N N . LEU A 1 106 ? -40.628 -8.173 16.974 1.00 49.03 106 LEU A N 1
ATOM 862 C CA . LEU A 1 106 ? -39.943 -9.150 17.796 1.00 49.03 106 LEU A CA 1
ATOM 863 C C . LEU A 1 106 ? -39.122 -10.070 16.876 1.00 49.03 106 LEU A C 1
ATOM 865 O O . LEU A 1 106 ? -39.685 -10.929 16.199 1.00 49.03 106 LEU A O 1
ATOM 869 N N . LEU A 1 107 ? -37.804 -9.883 16.829 1.00 44.78 107 LEU A N 1
ATOM 870 C CA . LEU A 1 107 ? -36.880 -10.913 16.363 1.00 44.78 107 LEU A CA 1
ATOM 871 C C . LEU A 1 107 ? -36.122 -11.387 17.599 1.00 44.78 107 LEU A C 1
ATOM 873 O O . LEU A 1 107 ? -35.317 -10.649 18.161 1.00 44.78 107 LEU A O 1
ATOM 877 N N . GLY A 1 108 ? -36.502 -12.573 18.074 1.00 50.31 108 GLY A N 1
ATOM 878 C CA . GLY A 1 108 ? -35.984 -13.168 19.296 1.00 50.31 108 GLY A CA 1
ATOM 879 C C . GLY A 1 108 ? -34.473 -13.351 19.229 1.00 50.31 108 GLY A C 1
ATOM 880 O O . GLY A 1 108 ? -33.951 -13.994 18.321 1.00 50.31 108 GLY A O 1
ATOM 881 N N . SER A 1 109 ? -33.796 -12.784 20.214 1.00 40.47 109 SER A N 1
ATOM 882 C CA . SER A 1 109 ? -32.480 -13.212 20.657 1.00 40.47 109 SER A CA 1
ATOM 883 C C . SER A 1 109 ? -32.445 -12.909 22.144 1.00 40.47 109 SER A C 1
ATOM 885 O O . SER A 1 109 ? -32.182 -11.774 22.539 1.00 40.47 109 SER A O 1
ATOM 887 N N . ASP A 1 110 ? -32.786 -13.911 22.949 1.00 47.78 110 ASP A N 1
ATOM 888 C CA . ASP A 1 110 ? -32.589 -13.886 24.393 1.00 47.78 110 ASP A CA 1
ATOM 889 C C . ASP A 1 110 ? -31.076 -13.856 24.635 1.00 47.78 110 ASP A C 1
ATOM 891 O O . ASP A 1 110 ? -30.400 -14.882 24.600 1.00 47.78 110 ASP A O 1
ATOM 895 N N . TYR A 1 111 ? -30.526 -12.651 24.760 1.00 44.94 111 TYR A N 1
ATOM 896 C CA . TYR A 1 111 ? -29.165 -12.435 25.226 1.00 44.94 111 TYR A CA 1
ATOM 897 C C . TYR A 1 111 ? -29.277 -11.780 26.597 1.00 44.94 111 TYR A C 1
ATOM 899 O O . TYR A 1 111 ? -29.524 -10.578 26.711 1.00 44.94 111 TYR A O 1
ATOM 907 N N . ASP A 1 112 ? -29.181 -12.635 27.611 1.00 41.81 112 ASP A N 1
ATOM 908 C CA . ASP A 1 112 ? -29.012 -12.282 29.016 1.00 41.81 112 ASP A CA 1
ATOM 909 C C . ASP A 1 112 ? -27.708 -11.482 29.111 1.00 41.81 112 ASP A C 1
ATOM 911 O O . ASP A 1 112 ? -26.611 -11.979 28.837 1.00 41.81 112 ASP A O 1
ATOM 915 N N . SER A 1 113 ? -27.861 -10.171 29.275 1.00 43.28 113 SER A N 1
ATOM 916 C CA . SER A 1 113 ? -26.756 -9.223 29.268 1.00 43.28 113 SER A CA 1
ATOM 917 C C . SER A 1 113 ? -26.262 -9.069 30.695 1.00 43.28 113 SER A C 1
ATOM 919 O O . SER A 1 113 ? -26.514 -8.043 31.329 1.00 43.28 113 SER A O 1
ATOM 921 N N . GLU A 1 114 ? -25.533 -10.078 31.167 1.00 38.16 114 GLU A N 1
ATOM 922 C CA . GLU A 1 114 ? -24.683 -9.943 32.344 1.00 38.16 114 GLU A CA 1
ATOM 923 C C . GLU A 1 114 ? -23.629 -8.871 32.043 1.00 38.16 114 GLU A C 1
ATOM 925 O O . GLU A 1 114 ? -22.837 -8.959 31.100 1.00 38.16 114 GLU A O 1
ATOM 930 N N . GLU A 1 115 ? -23.684 -7.812 32.831 1.00 43.03 115 GLU A N 1
ATOM 931 C CA . GLU A 1 115 ? -22.803 -6.660 32.816 1.00 43.03 115 GLU A CA 1
ATOM 932 C C . GLU A 1 115 ? -21.378 -7.082 33.217 1.00 43.03 115 GLU A C 1
ATOM 934 O O . GLU A 1 115 ? -21.016 -7.020 34.384 1.00 43.03 115 GLU A O 1
ATOM 939 N N . ASP A 1 116 ? -20.562 -7.536 32.259 1.00 37.16 116 ASP A N 1
ATOM 940 C CA . ASP A 1 116 ? -19.113 -7.669 32.458 1.00 37.16 116 ASP A CA 1
ATOM 941 C C . ASP A 1 116 ? -18.333 -7.596 31.121 1.00 37.16 116 ASP A C 1
ATOM 943 O O . ASP A 1 116 ? -18.433 -8.460 30.250 1.00 37.16 116 ASP A O 1
ATOM 947 N N . GLY A 1 117 ? -17.530 -6.537 30.931 1.00 43.62 117 GLY A N 1
ATOM 948 C CA . GLY A 1 117 ? -16.427 -6.508 29.948 1.00 43.62 117 GLY A CA 1
ATOM 949 C C . GLY A 1 117 ? -16.720 -6.118 28.483 1.00 43.62 117 GLY A C 1
ATOM 950 O O . GLY A 1 117 ? -15.974 -6.519 27.587 1.00 43.62 117 GLY A O 1
ATOM 951 N N . MET A 1 118 ? -17.757 -5.323 28.199 1.00 40.03 118 MET A N 1
ATOM 952 C CA . MET A 1 118 ? -18.281 -5.096 26.833 1.00 40.03 118 MET A CA 1
ATOM 953 C C . MET A 1 118 ? -17.373 -4.308 25.851 1.00 40.03 118 MET A C 1
ATOM 955 O O . MET A 1 118 ? -17.692 -4.208 24.668 1.00 40.03 118 MET A O 1
ATOM 959 N N . GLU A 1 119 ? -16.225 -3.773 26.272 1.00 50.12 119 GLU A N 1
ATOM 960 C CA . GLU A 1 119 ? -15.452 -2.832 25.437 1.00 50.12 119 GLU A CA 1
ATOM 961 C C . GLU A 1 119 ? -14.274 -3.465 24.670 1.00 50.12 119 GLU A C 1
ATOM 963 O O . GLU A 1 119 ? -13.866 -2.975 23.616 1.00 50.12 119 GLU A O 1
ATOM 968 N N . SER A 1 120 ? -13.782 -4.621 25.124 1.00 53.31 120 SER A N 1
ATOM 969 C CA . SER A 1 120 ? -12.655 -5.326 24.489 1.00 53.31 120 SER A CA 1
ATOM 970 C C . SER A 1 120 ? -13.094 -6.337 23.422 1.00 53.31 120 SER A C 1
ATOM 972 O O . SER A 1 120 ? -12.305 -6.702 22.548 1.00 53.31 120 SER A O 1
ATOM 974 N N . GLY A 1 121 ? -14.356 -6.780 23.457 1.00 61.66 121 GLY A N 1
ATOM 975 C CA . GLY A 1 121 ? -14.900 -7.777 22.525 1.00 61.66 121 GLY A CA 1
ATOM 976 C C . GLY A 1 121 ? -15.121 -7.246 21.103 1.00 61.66 121 GLY A C 1
ATOM 977 O O . GLY A 1 121 ? -15.018 -7.990 20.127 1.00 61.66 121 GLY A O 1
ATOM 978 N N . GLU A 1 122 ? -15.354 -5.941 20.942 1.00 71.88 122 GLU A N 1
ATOM 979 C CA . GLU A 1 122 ? -15.652 -5.347 19.633 1.00 71.88 122 GLU A CA 1
ATOM 980 C C . GLU A 1 122 ? -14.476 -5.377 18.650 1.00 71.88 122 GLU A C 1
ATOM 982 O O . GLU A 1 122 ? -14.695 -5.420 17.441 1.00 71.88 122 GLU A O 1
ATOM 987 N N . LEU A 1 123 ? -13.230 -5.346 19.131 1.00 75.56 123 LEU A N 1
ATOM 988 C CA . LEU A 1 123 ? -12.054 -5.488 18.265 1.00 75.56 123 LEU A CA 1
ATOM 989 C C . LEU A 1 123 ? -11.736 -6.950 17.956 1.00 75.56 123 LEU A C 1
ATOM 991 O O . LEU A 1 123 ? -11.163 -7.235 16.902 1.00 75.56 123 LEU A O 1
ATOM 995 N N . GLN A 1 124 ? -12.132 -7.878 18.830 1.00 77.50 124 GLN A N 1
ATOM 996 C CA . GLN A 1 124 ? -11.865 -9.305 18.646 1.00 77.50 124 GLN A CA 1
ATOM 997 C C . GLN A 1 124 ? -12.512 -9.837 17.362 1.00 77.50 124 GLN A C 1
ATOM 999 O O . GLN A 1 124 ? -11.887 -10.623 16.660 1.00 77.50 124 GLN A O 1
ATOM 1004 N N . ARG A 1 125 ? -13.681 -9.312 16.952 1.00 79.94 125 ARG A N 1
ATOM 1005 C CA . ARG A 1 125 ? -14.342 -9.704 15.685 1.00 79.94 125 ARG A CA 1
ATOM 1006 C C . ARG A 1 125 ? -13.484 -9.471 14.433 1.00 79.94 125 ARG A C 1
ATOM 1008 O O . ARG A 1 125 ? -13.650 -10.171 13.427 1.00 79.94 125 ARG A O 1
ATOM 1015 N N . PHE A 1 126 ? -12.577 -8.495 14.492 1.00 77.88 126 PHE A N 1
ATOM 1016 C CA . PHE A 1 126 ? -11.699 -8.108 13.386 1.00 77.88 126 PHE A CA 1
ATOM 1017 C C . PHE A 1 126 ? -10.296 -8.705 13.485 1.00 77.88 126 PHE A C 1
ATOM 1019 O O . PHE A 1 126 ? -9.572 -8.724 12.489 1.00 77.88 126 PHE A O 1
ATOM 1026 N N . ARG A 1 127 ? -9.900 -9.201 14.658 1.00 78.44 127 ARG A N 1
ATOM 1027 C CA . ARG A 1 127 ? -8.614 -9.869 14.839 1.00 78.44 127 ARG A CA 1
ATOM 1028 C C . ARG A 1 127 ? -8.713 -11.301 14.307 1.00 78.44 127 ARG A C 1
ATOM 1030 O O . ARG A 1 127 ? -9.766 -11.927 14.381 1.00 78.44 127 ARG A O 1
ATOM 1037 N N . ALA A 1 128 ? -7.641 -11.780 13.687 1.00 73.62 128 ALA A N 1
ATOM 1038 C CA . ALA A 1 128 ? -7.520 -13.195 13.355 1.00 73.62 128 ALA A CA 1
ATOM 1039 C C . ALA A 1 128 ? -7.175 -13.982 14.626 1.00 73.62 128 ALA A C 1
ATOM 1041 O O . ALA A 1 128 ? -6.410 -13.464 15.448 1.00 73.62 128 ALA A O 1
ATOM 1042 N N . ASP A 1 129 ? -7.747 -15.179 14.751 1.00 60.22 129 ASP A N 1
ATOM 1043 C CA . ASP A 1 129 ? -7.488 -16.122 15.847 1.00 60.22 129 ASP A CA 1
ATOM 1044 C C . ASP A 1 129 ? -6.015 -16.576 15.888 1.00 60.22 129 ASP A C 1
ATOM 1046 O O . ASP A 1 129 ? -5.402 -16.754 14.804 1.00 60.22 129 ASP A O 1
#

Secondary structure (DSSP, 8-state):
-HHHHHHHHHTS--TT--HHHHHHHHHHHHHHHHHHHHS-HHHHHHHHHT-GGGTT-TTS-HHHHHHHHHHHHHHHHHHHHHHHHHHHHHHSS----------------------S-TTTHHHHTTS--